Protein AF-A0A2K9PMD7-F1 (afdb_monomer)

Foldseek 3Di:
DDDDDDDDDDDDDPPPPPDPDDCPADADPLRVQLQVQCQVVQFNQRSQVVQVDHPPADPPPRHRWHGKDFPHWDDDPQKIKTWIWIDHPPDIDIWIWMDRPNHTDDIGD

Radius of gyration: 22.4 Å; Cα contacts (8 Å, |Δi|>4): 160; chains: 1; bounding box: 69×39×54 Å

Secondary structure (DSSP, 8-state):
----------------------------HHHHHHHHHHHHHSBHHHHHHTTT--TTSS-TT-BSEEEEEEEEEEEETTEEEEEEEEEETTEEEEEEEEEETTEEEEEE-

Structure (mmCIF, N/CA/C/O backbone):
data_AF-A0A2K9PMD7-F1
#
_entry.id   AF-A0A2K9PMD7-F1
#
loop_
_atom_site.group_PDB
_atom_site.id
_atom_site.type_symbol
_atom_site.label_atom_id
_atom_site.label_alt_id
_atom_site.label_comp_id
_atom_site.label_asym_id
_atom_site.label_entity_id
_atom_site.label_seq_id
_atom_site.pdbx_PDB_ins_code
_atom_site.Cartn_x
_atom_site.Cartn_y
_atom_site.Cartn_z
_atom_site.occupancy
_atom_site.B_iso_or_equiv
_atom_site.auth_seq_id
_atom_site.auth_comp_id
_atom_site.auth_asym_id
_atom_site.auth_atom_id
_atom_site.pdbx_PDB_model_num
ATOM 1 N N . MET A 1 1 ? -58.278 17.247 39.103 1.00 44.91 1 MET A N 1
ATOM 2 C CA . MET A 1 1 ? -57.446 17.357 37.883 1.00 44.91 1 MET A CA 1
ATOM 3 C C . MET A 1 1 ? -56.030 17.725 38.311 1.00 44.91 1 MET A C 1
ATOM 5 O O . MET A 1 1 ? -55.867 18.656 39.088 1.00 44.91 1 MET A O 1
ATOM 9 N N . LYS A 1 2 ? -55.043 16.886 37.970 1.00 39.88 2 LYS A N 1
ATOM 10 C CA . LYS A 1 2 ? -53.678 16.889 38.525 1.00 39.88 2 LYS A CA 1
ATOM 11 C C . LYS A 1 2 ? -52.723 17.703 37.636 1.00 39.88 2 LYS A C 1
ATOM 13 O O . LYS A 1 2 ? -52.548 17.360 36.480 1.00 39.88 2 LYS A O 1
ATOM 18 N N . LYS A 1 3 ? -52.103 18.705 38.271 1.00 42.53 3 LYS A N 1
ATOM 19 C CA . LYS A 1 3 ? -50.685 19.119 38.241 1.00 42.53 3 LYS A CA 1
ATOM 20 C C . LYS A 1 3 ? -50.001 19.376 36.887 1.00 42.53 3 LYS A C 1
ATOM 22 O O . LYS A 1 3 ? -49.661 18.457 36.153 1.00 42.53 3 LYS A O 1
ATOM 27 N N . SER A 1 4 ? -49.677 20.655 36.702 1.00 49.34 4 SER A N 1
ATOM 28 C CA . SER A 1 4 ? -48.630 21.213 35.847 1.00 49.34 4 SER A CA 1
ATOM 29 C C . SER A 1 4 ? -47.305 20.448 35.939 1.00 49.34 4 SER A C 1
ATOM 31 O O . SER A 1 4 ? -46.872 20.092 37.037 1.00 49.34 4 SER A O 1
ATOM 33 N N . SER A 1 5 ? -46.633 20.277 34.800 1.00 49.78 5 SER A N 1
ATOM 34 C CA . SER A 1 5 ? -45.238 19.842 34.723 1.00 49.78 5 SER A CA 1
ATOM 35 C C . SER A 1 5 ? -44.423 20.915 33.996 1.00 49.78 5 SER A C 1
ATOM 37 O O . SER A 1 5 ? -44.703 21.255 32.850 1.00 49.78 5 SER A O 1
ATOM 39 N N . LEU A 1 6 ? -43.490 21.503 34.745 1.00 51.69 6 LEU A N 1
ATOM 40 C CA . LEU A 1 6 ? -42.379 22.353 34.311 1.00 51.69 6 LEU A CA 1
ATOM 41 C C . LEU A 1 6 ? -41.212 21.476 33.811 1.00 51.69 6 LEU A C 1
ATOM 43 O O . LEU A 1 6 ? -41.236 20.271 34.048 1.00 51.69 6 LEU A O 1
ATOM 47 N N . LEU A 1 7 ? -40.177 22.141 33.266 1.00 50.84 7 LEU A N 1
ATOM 48 C CA . LEU A 1 7 ? -38.793 21.725 32.922 1.00 50.84 7 LEU A CA 1
ATOM 49 C C . LEU A 1 7 ? -38.568 21.792 31.397 1.00 50.84 7 LEU A C 1
ATOM 51 O O . LEU A 1 7 ? -39.108 20.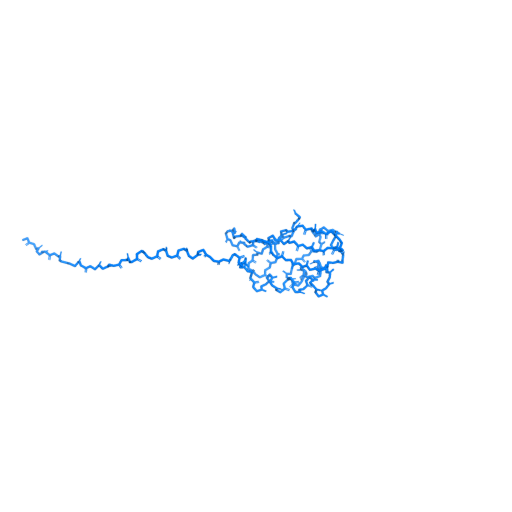981 30.660 1.00 50.84 7 LEU A O 1
ATOM 55 N N . LEU A 1 8 ? -37.920 22.805 30.806 1.00 50.50 8 LEU A N 1
ATOM 56 C CA . LEU A 1 8 ? -36.633 23.462 31.099 1.00 50.50 8 LEU A CA 1
ATOM 57 C C . LEU A 1 8 ? -35.440 22.489 31.028 1.00 50.50 8 LEU A C 1
ATOM 59 O O . LEU A 1 8 ? -35.109 21.867 32.029 1.00 50.50 8 LEU A O 1
ATOM 63 N N . SER A 1 9 ? -34.797 22.383 29.858 1.00 43.19 9 SER A N 1
ATOM 64 C CA . SER A 1 9 ? -33.365 22.058 29.685 1.00 43.19 9 SER A CA 1
ATOM 65 C C . SER A 1 9 ? -33.023 22.182 28.187 1.00 43.19 9 SER A C 1
ATOM 67 O O . SER A 1 9 ? -33.584 21.463 27.373 1.00 43.19 9 SER A O 1
ATOM 69 N N . SER A 1 10 ? -32.389 23.263 27.736 1.00 44.66 10 SER A N 1
ATOM 70 C CA . SER A 1 10 ? -30.934 23.483 27.692 1.00 44.66 10 SER A CA 1
ATOM 71 C C . SER A 1 10 ? -30.303 23.031 26.362 1.0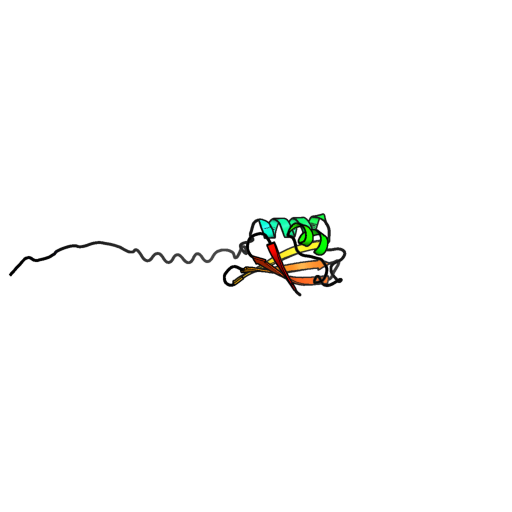0 44.66 10 SER A C 1
ATOM 73 O O . SER A 1 10 ? -30.181 21.847 26.080 1.00 44.66 10 SER A O 1
ATOM 75 N N . LEU A 1 11 ? -29.907 24.037 25.574 1.00 50.47 11 LEU A N 1
ATOM 76 C CA . LEU A 1 11 ? -28.598 24.152 24.927 1.00 50.47 11 LEU A CA 1
ATOM 77 C C . LEU A 1 11 ? -28.110 22.975 24.058 1.00 50.47 11 LEU A C 1
ATOM 79 O O . LEU A 1 11 ? -27.469 22.057 24.556 1.00 50.47 11 LEU A O 1
ATOM 83 N N . ILE A 1 12 ? -28.229 23.106 22.731 1.00 57.25 12 ILE A N 1
ATOM 84 C CA . ILE A 1 12 ? -27.203 22.569 21.825 1.00 57.25 12 ILE A CA 1
ATOM 85 C C . ILE A 1 12 ? -26.723 23.701 20.919 1.00 57.25 12 ILE A C 1
ATOM 87 O O . ILE A 1 12 ? -27.418 24.205 20.042 1.00 57.25 12 ILE A O 1
ATOM 91 N N . LEU A 1 13 ? -25.514 24.122 21.257 1.00 47.12 13 LEU A N 1
ATOM 92 C CA . LEU A 1 13 ? -24.657 25.104 20.631 1.00 47.12 13 LEU A CA 1
ATOM 93 C C . LEU A 1 13 ? -24.202 24.570 19.262 1.00 47.12 13 LEU A C 1
ATOM 95 O O . LEU A 1 13 ? -23.335 23.701 19.187 1.00 47.12 13 LEU A O 1
ATOM 99 N N . THR A 1 14 ? -24.792 25.074 18.179 1.00 53.84 14 THR A N 1
ATOM 100 C CA . THR A 1 14 ? -24.371 24.769 16.804 1.00 53.84 14 THR A CA 1
ATOM 101 C C . THR A 1 14 ? -23.058 25.489 16.495 1.00 53.84 14 THR A C 1
ATOM 103 O O . THR A 1 14 ? -23.049 26.583 15.936 1.00 53.84 14 THR A O 1
ATOM 106 N N . ILE A 1 15 ? -21.931 24.885 16.874 1.00 54.06 15 ILE A N 1
ATOM 107 C CA . ILE A 1 15 ? -20.603 25.256 16.372 1.00 54.06 15 ILE A CA 1
ATOM 108 C C . ILE A 1 15 ? -20.260 24.277 15.248 1.00 54.06 15 ILE A C 1
ATOM 110 O O . ILE A 1 15 ? -19.624 23.249 15.457 1.00 54.06 15 ILE A O 1
ATOM 114 N N . CYS A 1 16 ? -20.694 24.601 14.031 1.00 49.06 16 CYS A N 1
ATOM 115 C CA . CYS A 1 16 ? -20.117 24.032 12.816 1.00 49.06 16 CYS A CA 1
ATOM 116 C C . CYS A 1 16 ? -18.887 24.863 12.438 1.00 49.06 16 CYS A C 1
ATOM 118 O O . CYS A 1 16 ? -18.921 25.666 11.508 1.00 49.06 16 CYS A O 1
ATOM 120 N N . LEU A 1 17 ? -17.792 24.682 13.179 1.00 44.91 17 LEU A N 1
ATOM 121 C CA . LEU A 1 17 ? -16.463 25.044 12.692 1.00 44.91 17 LEU A CA 1
ATOM 122 C C . LEU A 1 17 ? -16.046 23.975 11.679 1.00 44.91 17 LEU A C 1
ATOM 124 O O . LEU A 1 17 ? -15.321 23.041 12.011 1.00 44.91 17 LEU A O 1
ATOM 128 N N . PHE A 1 18 ? -16.520 24.095 10.438 1.00 47.81 18 PHE A N 1
ATOM 129 C CA . PHE A 1 18 ? -15.868 23.418 9.321 1.00 47.81 18 PHE A CA 1
ATOM 130 C C . PHE A 1 18 ? -14.561 24.153 9.051 1.00 47.81 18 PHE A C 1
ATOM 132 O O . PHE A 1 18 ? -14.488 25.121 8.295 1.00 47.81 18 PHE A O 1
ATOM 139 N N . VAL A 1 19 ? -13.537 23.705 9.771 1.00 51.47 19 VAL A N 1
ATOM 140 C CA . VAL A 1 19 ? -12.135 24.002 9.528 1.00 51.47 19 VAL A CA 1
ATOM 141 C C . VAL A 1 19 ? -11.823 23.574 8.095 1.00 51.47 19 VAL A C 1
ATOM 143 O O . VAL A 1 19 ? -11.634 22.398 7.804 1.00 51.47 19 VAL A O 1
ATOM 146 N N . SER A 1 20 ? -11.791 24.543 7.186 1.00 57.62 20 SER A N 1
ATOM 147 C CA . SER A 1 20 ? -11.024 24.428 5.952 1.00 57.62 20 SER A CA 1
ATOM 148 C C . SER A 1 20 ? -9.559 24.628 6.328 1.00 57.62 20 SER A C 1
ATOM 150 O O . SER A 1 20 ? -9.164 25.750 6.644 1.00 57.62 20 SER A O 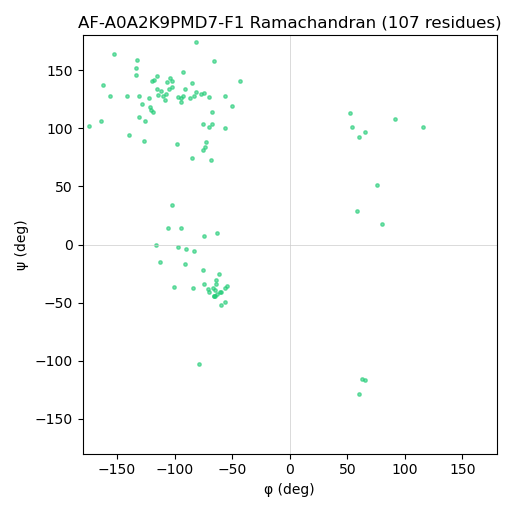1
ATOM 152 N N . CYS A 1 21 ? -8.769 23.551 6.382 1.00 42.25 21 CYS A N 1
ATOM 153 C CA . CYS A 1 21 ? -7.310 23.649 6.443 1.00 42.25 21 CYS A CA 1
ATOM 154 C C . CYS A 1 21 ? -6.649 22.303 6.092 1.00 42.25 21 CYS A C 1
ATOM 156 O O . CYS A 1 21 ? -6.678 21.381 6.897 1.00 42.25 21 CYS A O 1
ATOM 158 N N . GLY A 1 22 ? -6.058 22.216 4.892 1.00 39.03 22 GLY A N 1
ATOM 159 C CA . GLY A 1 22 ? -5.058 21.213 4.499 1.00 39.03 22 GLY A CA 1
ATOM 160 C C . GLY A 1 22 ? -5.540 19.762 4.442 1.00 39.03 22 GLY A C 1
ATOM 161 O O . GLY A 1 22 ? -5.501 19.054 5.439 1.00 39.03 22 GLY A O 1
ATOM 162 N N . SER A 1 23 ? -5.911 19.281 3.255 1.00 43.06 23 SER A N 1
ATOM 163 C CA . SER A 1 23 ? -6.208 17.867 2.999 1.00 43.06 23 SER A CA 1
ATOM 164 C C . SER A 1 23 ? -4.939 17.006 3.092 1.00 43.06 23 SER A C 1
ATOM 166 O O . SER A 1 23 ? -4.390 16.561 2.085 1.00 43.06 23 SER A O 1
ATOM 168 N N . SER A 1 24 ? -4.428 16.784 4.298 1.00 54.59 24 SER A N 1
ATOM 169 C CA . SER A 1 24 ? -3.594 15.622 4.575 1.00 54.59 24 SER A CA 1
ATOM 170 C C . SER A 1 24 ? -4.526 14.422 4.530 1.00 54.59 24 SER A C 1
ATOM 172 O O . SER A 1 24 ? -5.309 14.225 5.458 1.00 54.59 24 SER A O 1
ATOM 174 N N . THR A 1 25 ? -4.514 13.686 3.416 1.00 71.56 25 THR A N 1
ATOM 175 C CA . THR A 1 25 ? -5.287 12.451 3.277 1.00 71.56 25 THR A CA 1
ATOM 176 C C . THR A 1 25 ? -4.991 11.574 4.483 1.00 71.56 25 THR A C 1
ATOM 178 O O . THR A 1 25 ? -3.834 11.251 4.739 1.00 71.56 25 THR A O 1
ATOM 181 N N . GLU A 1 26 ? -6.015 11.252 5.268 1.00 79.88 26 GLU A N 1
ATOM 182 C CA . GLU A 1 26 ? -5.848 10.431 6.459 1.00 79.88 26 GLU A CA 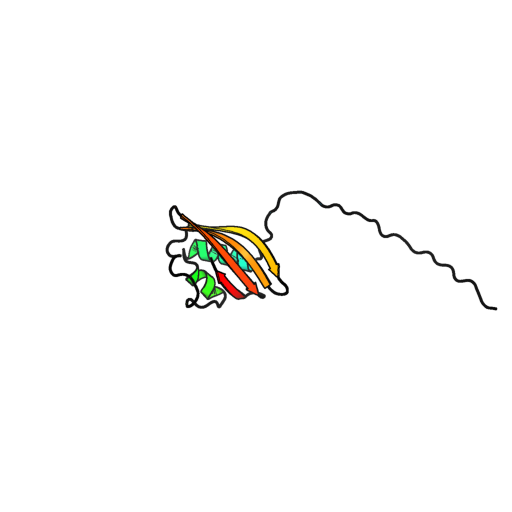1
ATOM 183 C C . GLU A 1 26 ? -5.464 9.012 6.020 1.00 79.88 26 GLU A C 1
ATOM 185 O O . GLU A 1 26 ? -6.231 8.328 5.336 1.00 79.88 26 GLU A O 1
ATOM 190 N N . VAL A 1 27 ? -4.238 8.600 6.350 1.00 88.12 27 VAL A N 1
ATOM 191 C CA . VAL A 1 27 ? -3.669 7.298 5.979 1.00 88.12 27 VAL A CA 1
ATOM 192 C C . VAL A 1 27 ? -3.593 6.426 7.224 1.00 88.12 27 VAL A C 1
ATOM 194 O O . VAL A 1 27 ? -2.961 6.827 8.205 1.00 88.12 27 VAL A O 1
ATOM 197 N N . SER A 1 28 ? -4.196 5.234 7.182 1.00 90.31 28 SER A N 1
ATOM 198 C CA . SER A 1 28 ? -4.161 4.309 8.318 1.00 90.31 28 SER A CA 1
ATOM 199 C C . SER A 1 28 ? -2.736 3.804 8.602 1.00 90.31 28 SER A C 1
ATOM 201 O O . SER A 1 28 ? -1.884 3.815 7.704 1.00 90.31 28 SER A O 1
ATOM 203 N N . PRO A 1 29 ? -2.448 3.327 9.827 1.00 92.31 29 PRO A N 1
ATOM 204 C CA . PRO A 1 29 ? -1.146 2.751 10.161 1.00 92.31 29 PRO A CA 1
ATOM 205 C C . PRO A 1 29 ? -0.744 1.579 9.254 1.00 92.31 29 PRO A C 1
ATOM 207 O O . PRO A 1 29 ? 0.419 1.458 8.873 1.00 92.31 29 PRO A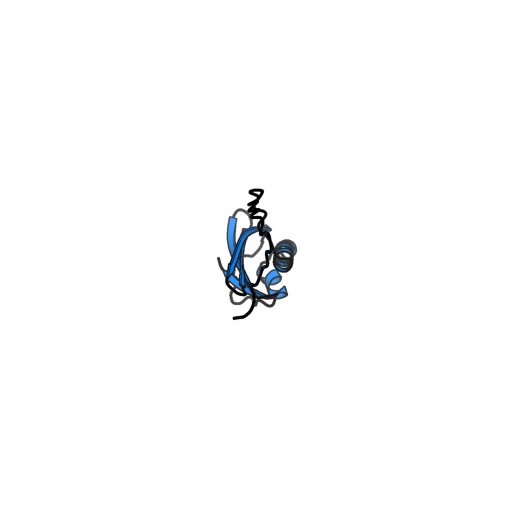 O 1
ATOM 210 N N . GLU A 1 30 ? -1.699 0.733 8.866 1.00 92.44 30 GLU A N 1
ATOM 211 C CA . GLU A 1 30 ? -1.466 -0.403 7.970 1.00 92.44 30 GLU A CA 1
ATOM 212 C C . GLU A 1 30 ? -1.046 0.079 6.583 1.00 92.44 30 GLU A C 1
ATOM 214 O O . GLU A 1 30 ? -0.061 -0.408 6.029 1.00 92.44 30 GLU A O 1
ATOM 219 N N . MET A 1 31 ? -1.731 1.101 6.067 1.00 93.62 31 MET A 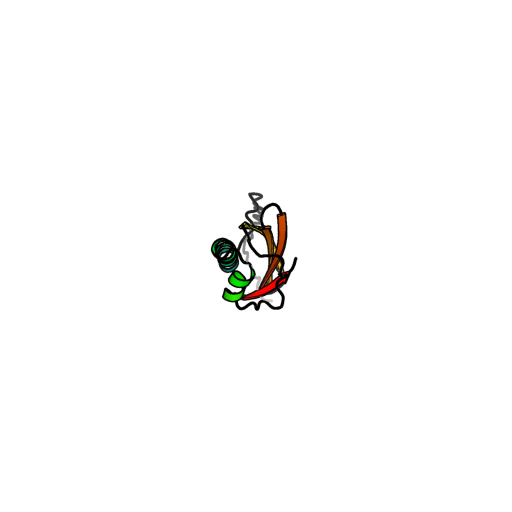N 1
ATOM 220 C CA . MET A 1 31 ? -1.431 1.704 4.775 1.00 93.62 31 MET A CA 1
ATOM 221 C C . MET A 1 31 ? -0.068 2.423 4.779 1.00 93.62 31 MET A C 1
ATOM 223 O O . MET A 1 31 ? 0.696 2.312 3.818 1.00 93.62 31 MET A O 1
ATOM 227 N N . GLN A 1 32 ? 0.301 3.091 5.878 1.00 92.88 32 GLN A N 1
ATOM 228 C CA . GLN A 1 32 ? 1.650 3.653 6.061 1.00 92.88 32 GLN A CA 1
ATOM 229 C C . GLN A 1 32 ? 2.726 2.557 6.085 1.00 92.88 32 GLN A C 1
ATOM 231 O O . GLN A 1 32 ? 3.784 2.694 5.457 1.00 92.88 32 GLN A O 1
ATOM 236 N N . GLY A 1 33 ? 2.450 1.446 6.774 1.00 92.62 33 GLY A N 1
ATOM 237 C CA . GLY A 1 33 ? 3.315 0.270 6.785 1.00 92.62 33 GLY A CA 1
ATOM 238 C C . GLY A 1 33 ? 3.488 -0.328 5.388 1.00 92.62 33 GLY A C 1
ATOM 239 O O . GLY A 1 33 ? 4.608 -0.654 4.995 1.00 92.62 33 GLY A O 1
ATOM 240 N N . PHE A 1 34 ? 2.413 -0.382 4.603 1.00 92.00 34 PHE A N 1
ATOM 241 C CA . PHE A 1 34 ? 2.441 -0.879 3.233 1.00 92.00 34 PHE A CA 1
ATOM 242 C C . PHE A 1 34 ? 3.269 0.018 2.301 1.00 92.00 34 PHE A C 1
ATOM 244 O O . PHE A 1 34 ? 4.131 -0.490 1.589 1.00 92.00 34 PHE A O 1
ATOM 251 N N . ILE A 1 35 ? 3.128 1.347 2.370 1.00 91.00 35 ILE A N 1
ATOM 252 C CA . ILE A 1 35 ? 3.969 2.300 1.608 1.00 91.00 35 ILE A CA 1
ATOM 253 C C . ILE A 1 35 ? 5.451 2.143 1.964 1.00 91.00 35 ILE A C 1
ATOM 255 O O . ILE A 1 35 ? 6.327 2.149 1.093 1.00 91.00 35 ILE A O 1
ATOM 259 N N . THR A 1 36 ? 5.740 1.957 3.251 1.00 90.56 36 THR A N 1
ATOM 260 C CA . THR A 1 36 ? 7.101 1.697 3.735 1.00 90.56 36 THR A CA 1
ATOM 261 C C . THR A 1 36 ? 7.623 0.353 3.214 1.00 90.56 36 THR A C 1
ATOM 263 O O . THR A 1 36 ? 8.787 0.228 2.823 1.00 90.56 36 THR A O 1
ATOM 266 N N . ALA A 1 37 ? 6.763 -0.666 3.158 1.00 89.50 37 ALA A N 1
ATOM 267 C CA . ALA A 1 37 ? 7.095 -1.972 2.609 1.00 89.50 37 ALA A CA 1
ATOM 268 C C . ALA A 1 37 ? 7.374 -1.903 1.099 1.00 89.50 37 ALA A C 1
ATOM 270 O O . ALA A 1 37 ? 8.394 -2.441 0.675 1.00 89.50 37 ALA A O 1
ATOM 271 N N . ILE A 1 38 ? 6.567 -1.184 0.312 1.00 87.88 38 ILE A N 1
ATOM 272 C CA . ILE A 1 38 ? 6.843 -0.917 -1.111 1.00 87.88 38 ILE A CA 1
ATOM 273 C C . ILE A 1 38 ? 8.207 -0.242 -1.256 1.00 87.88 38 ILE A C 1
ATOM 275 O O . ILE A 1 38 ? 9.056 -0.703 -2.012 1.00 87.88 38 ILE A O 1
ATOM 279 N N . SER A 1 39 ? 8.456 0.808 -0.474 1.00 84.81 39 SER A N 1
ATOM 280 C CA . SER A 1 39 ? 9.693 1.589 -0.575 1.00 84.81 39 SER A CA 1
ATOM 281 C C . SER A 1 39 ? 10.943 0.774 -0.222 1.00 84.81 39 SER A C 1
ATOM 283 O O . SER A 1 39 ? 12.000 0.999 -0.811 1.00 84.81 39 SER A O 1
ATOM 285 N N . SER A 1 40 ? 10.830 -0.170 0.719 1.00 86.81 40 SER A N 1
ATOM 286 C CA . SER A 1 40 ? 11.939 -1.024 1.173 1.00 86.81 40 SER A CA 1
ATOM 287 C C . SER A 1 40 ? 12.166 -2.255 0.298 1.00 86.81 40 SER A C 1
ATOM 289 O O . SER A 1 40 ? 13.309 -2.646 0.084 1.00 86.81 40 SER A O 1
ATOM 291 N N . THR A 1 41 ? 11.098 -2.868 -0.210 1.00 85.50 41 THR A N 1
ATOM 292 C CA . THR A 1 41 ? 11.178 -4.083 -1.038 1.00 85.50 41 THR A CA 1
ATOM 293 C C . THR A 1 41 ? 11.270 -3.785 -2.530 1.00 85.50 41 THR A C 1
ATOM 295 O O . THR A 1 41 ? 11.667 -4.666 -3.291 1.00 85.50 41 THR A O 1
ATOM 298 N N . LYS A 1 42 ? 10.926 -2.553 -2.936 1.00 83.62 42 LYS A N 1
ATOM 299 C CA . LYS A 1 42 ? 10.829 -2.099 -4.330 1.00 83.62 42 LYS A CA 1
ATOM 300 C C . LYS A 1 42 ? 9.829 -2.917 -5.155 1.00 83.62 42 LYS A C 1
ATOM 302 O O . LYS A 1 42 ? 9.998 -3.067 -6.363 1.00 83.62 42 LYS A O 1
ATOM 307 N N . SER A 1 43 ? 8.809 -3.466 -4.490 1.00 82.25 43 SER A N 1
ATOM 308 C CA . SER A 1 43 ? 7.871 -4.431 -5.066 1.00 82.25 43 SER A CA 1
ATOM 309 C C . SER A 1 43 ? 6.534 -4.411 -4.302 1.00 82.25 43 SER A C 1
ATOM 311 O O . SER A 1 43 ? 6.501 -4.477 -3.071 1.00 82.25 43 SER A O 1
ATOM 313 N N . ILE A 1 44 ? 5.421 -4.254 -5.029 1.00 85.75 44 ILE A N 1
ATOM 314 C CA . ILE A 1 44 ? 4.066 -4.238 -4.445 1.00 85.75 44 ILE A CA 1
ATOM 315 C C . ILE A 1 44 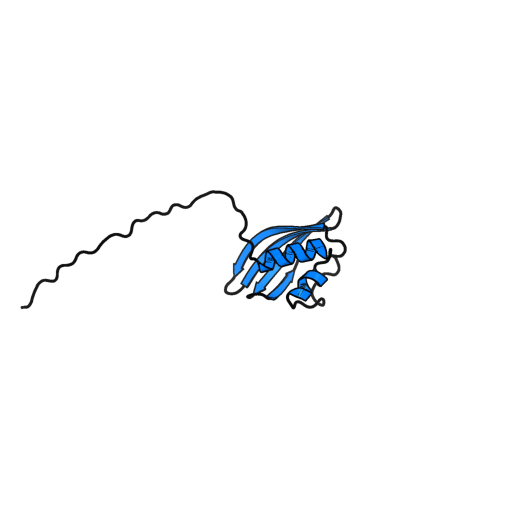? 3.679 -5.633 -3.973 1.00 85.75 44 ILE A C 1
ATOM 317 O O . ILE A 1 44 ? 3.104 -5.763 -2.899 1.00 85.75 44 ILE A O 1
ATOM 321 N N . ASP A 1 45 ? 4.051 -6.669 -4.717 1.00 85.12 45 ASP A N 1
ATOM 322 C CA . ASP A 1 45 ? 3.777 -8.064 -4.386 1.00 85.12 45 ASP A CA 1
ATOM 323 C C . ASP A 1 45 ? 4.390 -8.477 -3.048 1.00 85.12 45 ASP A C 1
ATOM 325 O O . ASP A 1 45 ? 3.664 -8.871 -2.136 1.00 85.12 45 ASP A O 1
ATOM 329 N N . LYS A 1 46 ? 5.691 -8.247 -2.842 1.00 85.50 46 LYS A N 1
ATOM 330 C CA . LYS A 1 46 ? 6.348 -8.548 -1.558 1.00 85.50 46 LYS A CA 1
ATOM 331 C C . LYS A 1 46 ? 5.812 -7.703 -0.408 1.00 85.50 46 LYS A C 1
ATOM 333 O O . LYS A 1 46 ? 5.850 -8.124 0.750 1.00 85.50 46 LYS A O 1
ATOM 338 N N . ALA A 1 47 ? 5.363 -6.481 -0.692 1.00 88.81 47 ALA A N 1
ATOM 339 C CA . ALA A 1 47 ? 4.711 -5.647 0.306 1.00 88.81 47 ALA A CA 1
ATOM 340 C C . ALA A 1 47 ? 3.324 -6.198 0.671 1.00 88.81 47 ALA A C 1
ATOM 342 O O . ALA A 1 47 ? 2.985 -6.225 1.852 1.00 88.81 47 ALA A O 1
ATOM 343 N N . ALA A 1 48 ? 2.554 -6.664 -0.314 1.00 88.75 48 ALA A N 1
ATOM 344 C CA . ALA A 1 48 ? 1.181 -7.134 -0.162 1.00 88.75 48 ALA A CA 1
ATOM 345 C C . ALA A 1 48 ? 1.104 -8.517 0.505 1.00 88.75 48 ALA A C 1
ATOM 347 O O . ALA A 1 48 ? 0.225 -8.745 1.339 1.00 88.75 48 ALA A O 1
ATOM 348 N N . GLU A 1 49 ? 2.086 -9.390 0.252 1.00 87.56 49 GLU A N 1
ATOM 349 C CA . GLU A 1 49 ? 2.236 -10.688 0.925 1.00 87.56 49 GLU A CA 1
ATOM 350 C C . GLU A 1 49 ? 2.267 -10.549 2.458 1.00 87.56 49 GLU A C 1
ATOM 352 O O . GLU A 1 49 ? 1.677 -11.362 3.173 1.00 87.56 49 GLU A O 1
ATOM 357 N N . LYS A 1 50 ? 2.869 -9.472 2.992 1.00 88.38 50 LYS A N 1
ATOM 358 C CA . LYS A 1 50 ? 2.894 -9.192 4.445 1.00 88.38 50 LYS A CA 1
ATOM 359 C C . LYS A 1 50 ? 1.504 -8.989 5.046 1.00 88.38 50 LYS A C 1
ATOM 361 O O . LYS A 1 50 ? 1.323 -9.196 6.243 1.00 88.38 50 LYS A O 1
ATOM 366 N N . TYR A 1 51 ? 0.546 -8.575 4.224 1.00 90.38 51 TYR A N 1
ATOM 367 C CA . TYR A 1 51 ? -0.837 -8.310 4.613 1.00 90.38 51 TYR A CA 1
ATOM 368 C C . TYR A 1 51 ? -1.799 -9.405 4.133 1.00 90.38 51 TYR A C 1
ATOM 370 O O . TYR A 1 51 ? -3.016 -9.227 4.192 1.00 90.38 51 TYR A O 1
ATOM 378 N N . GLY A 1 52 ? -1.260 -10.554 3.706 1.00 84.56 52 GLY A N 1
ATOM 379 C CA . GLY A 1 52 ? -2.028 -11.745 3.351 1.00 84.56 52 GLY A CA 1
ATOM 380 C C . GLY A 1 52 ? -2.659 -11.717 1.959 1.00 84.56 52 GLY A C 1
ATOM 381 O O . GLY A 1 52 ? -3.577 -12.498 1.719 1.00 84.56 52 GLY A O 1
ATOM 382 N N . TYR A 1 53 ? -2.194 -10.841 1.064 1.00 84.75 53 TYR A N 1
ATOM 383 C CA . TYR A 1 53 ? -2.626 -10.806 -0.334 1.00 84.75 53 TYR A CA 1
ATOM 384 C C . TYR A 1 53 ? -1.679 -11.650 -1.199 1.00 84.75 53 TYR A C 1
ATOM 386 O O . TYR A 1 53 ? -0.463 -11.473 -1.116 1.00 84.75 53 TYR A O 1
ATOM 394 N N . SER A 1 54 ? -2.225 -12.579 -1.992 1.00 73.44 54 SER A N 1
ATOM 395 C CA . SER A 1 54 ? -1.446 -13.474 -2.866 1.00 73.44 54 SER A CA 1
ATOM 396 C C . SER A 1 54 ? -1.299 -12.902 -4.277 1.00 73.44 54 SER A C 1
ATOM 398 O O . SER A 1 54 ? -2.175 -12.207 -4.783 1.00 73.44 54 SER A O 1
ATOM 400 N N . ASN A 1 55 ? -0.164 -13.221 -4.894 1.00 65.94 55 ASN A N 1
ATOM 401 C CA . ASN A 1 55 ? 0.431 -12.607 -6.085 1.00 65.94 55 ASN A CA 1
ATOM 402 C C . ASN A 1 55 ? -0.258 -12.963 -7.425 1.00 65.94 55 ASN A C 1
ATOM 404 O O . ASN A 1 55 ? 0.229 -12.629 -8.498 1.00 65.94 55 ASN A O 1
ATOM 408 N N . ASP A 1 56 ? -1.390 -13.655 -7.381 1.00 63.25 56 ASP A N 1
ATOM 409 C CA . ASP A 1 56 ? -2.123 -14.142 -8.551 1.00 63.25 56 ASP A CA 1
ATOM 410 C C . ASP A 1 56 ? -2.883 -13.002 -9.262 1.00 63.25 56 ASP A C 1
ATOM 412 O O . ASP A 1 56 ? -3.216 -13.100 -10.442 1.00 63.25 56 ASP A O 1
ATOM 416 N N . GLU A 1 57 ? -3.154 -11.916 -8.533 1.00 61.84 57 GLU A N 1
ATOM 417 C CA . GLU A 1 57 ? -4.016 -10.807 -8.958 1.00 61.84 57 GLU A CA 1
ATOM 418 C C . GLU A 1 57 ? -3.266 -9.471 -9.096 1.00 61.84 57 GLU A C 1
ATOM 420 O O . GLU A 1 57 ? -3.874 -8.460 -9.440 1.00 61.84 57 GLU A O 1
ATOM 425 N N . ILE A 1 58 ? -1.956 -9.433 -8.821 1.00 67.31 58 ILE A N 1
ATOM 426 C CA . ILE A 1 58 ? -1.160 -8.204 -8.944 1.00 67.31 58 ILE A CA 1
ATOM 427 C C . ILE A 1 58 ? -0.664 -8.089 -10.388 1.00 67.31 58 ILE A C 1
ATOM 429 O O . ILE A 1 58 ? -0.011 -9.013 -10.879 1.00 67.31 58 ILE A O 1
ATOM 433 N N . PRO A 1 59 ? -0.918 -6.966 -11.083 1.00 61.59 59 PRO A N 1
ATOM 434 C CA . PRO A 1 59 ? -0.387 -6.760 -12.422 1.00 61.59 59 PRO A CA 1
ATOM 435 C C . PRO A 1 59 ? 1.141 -6.894 -12.409 1.00 61.59 59 PRO A C 1
ATOM 437 O O . PRO A 1 59 ? 1.831 -6.228 -11.636 1.00 61.59 59 PRO A O 1
ATOM 440 N N . LEU A 1 60 ? 1.688 -7.736 -13.292 1.00 55.66 60 LEU A N 1
ATOM 441 C CA . LEU A 1 60 ? 3.125 -8.047 -13.418 1.00 55.66 60 LEU A CA 1
ATOM 442 C C . LEU A 1 60 ? 4.005 -6.831 -13.816 1.00 55.66 60 LEU A C 1
ATOM 444 O O . LEU A 1 60 ? 5.170 -6.997 -14.171 1.00 55.66 60 LEU A O 1
ATOM 448 N N . GLY A 1 61 ? 3.459 -5.611 -13.804 1.00 59.31 61 GLY A N 1
ATOM 449 C CA . GLY A 1 61 ? 4.104 -4.372 -14.245 1.00 59.31 61 GLY A CA 1
ATOM 450 C C . GLY A 1 61 ? 4.878 -3.608 -13.166 1.00 59.31 61 GLY A C 1
ATOM 451 O O . GLY A 1 61 ? 5.529 -2.617 -13.487 1.00 59.31 61 GLY A O 1
ATOM 452 N N . TYR A 1 62 ? 4.849 -4.053 -11.907 1.00 62.72 62 TYR A N 1
ATOM 453 C CA . TYR A 1 62 ? 5.362 -3.282 -10.764 1.00 62.72 62 TYR A CA 1
ATOM 454 C C . TYR A 1 62 ? 6.737 -3.719 -10.242 1.00 62.72 62 TYR A C 1
ATOM 456 O O . TYR A 1 62 ? 7.009 -3.655 -9.041 1.00 62.72 62 TYR A O 1
ATOM 464 N N . TYR A 1 63 ? 7.624 -4.168 -11.127 1.00 55.38 63 TYR A N 1
ATOM 465 C CA . TYR A 1 63 ? 9.019 -4.421 -10.770 1.00 55.38 63 TYR A CA 1
ATOM 466 C C . TYR A 1 63 ? 9.799 -3.091 -10.786 1.00 55.38 63 TYR A C 1
ATOM 468 O O . TYR A 1 63 ? 9.697 -2.334 -11.743 1.00 55.38 63 TYR A O 1
ATOM 476 N N . GLU A 1 64 ? 10.566 -2.809 -9.724 1.00 63.34 64 GLU A N 1
ATOM 477 C CA . GLU A 1 64 ? 11.365 -1.576 -9.528 1.00 63.34 64 GLU A CA 1
ATOM 478 C C . GLU A 1 64 ? 10.577 -0.314 -9.136 1.00 63.34 64 GLU A C 1
ATOM 480 O O . GLU A 1 64 ? 10.745 0.777 -9.688 1.00 63.34 64 GLU A O 1
ATOM 485 N N . LEU A 1 65 ? 9.744 -0.439 -8.104 1.00 71.94 65 LEU A N 1
ATOM 486 C CA . LEU A 1 65 ? 8.981 0.694 -7.585 1.00 71.94 65 LEU A CA 1
ATOM 487 C C . LEU A 1 65 ? 9.861 1.657 -6.790 1.00 71.94 65 LEU A C 1
ATOM 489 O O . LEU A 1 65 ? 10.585 1.264 -5.880 1.00 71.94 65 LEU A O 1
ATOM 493 N N . GLY A 1 66 ? 9.764 2.942 -7.097 1.00 70.81 66 GLY A N 1
ATOM 494 C CA . GLY A 1 66 ? 10.400 4.028 -6.370 1.00 70.81 66 GLY A CA 1
ATOM 495 C C . GLY A 1 66 ? 9.635 4.382 -5.098 1.00 70.81 66 GLY A C 1
ATOM 496 O O . GLY A 1 66 ? 9.772 3.716 -4.068 1.00 70.81 66 GLY A O 1
ATOM 497 N N . GLU A 1 67 ? 8.893 5.484 -5.177 1.00 78.75 67 GLU A N 1
ATOM 498 C CA . GLU A 1 67 ? 8.095 6.059 -4.095 1.00 78.75 67 GLU A CA 1
ATOM 499 C C . GLU A 1 67 ? 6.609 5.801 -4.354 1.00 78.75 67 GLU A C 1
ATOM 501 O O . GLU A 1 67 ? 6.144 5.917 -5.489 1.00 78.75 67 GLU A O 1
ATOM 506 N N . ALA A 1 68 ? 5.868 5.478 -3.294 1.00 85.38 68 ALA A N 1
ATOM 507 C CA . ALA A 1 68 ? 4.415 5.379 -3.319 1.00 85.38 68 ALA A CA 1
ATOM 508 C C . ALA A 1 68 ? 3.817 6.514 -2.484 1.00 85.38 68 ALA A C 1
ATOM 510 O O . ALA A 1 68 ? 4.237 6.750 -1.349 1.00 85.38 68 ALA A O 1
ATOM 511 N N . LYS A 1 69 ? 2.823 7.209 -3.033 1.00 88.38 69 LYS A N 1
ATOM 512 C CA . LYS A 1 69 ? 2.152 8.330 -2.375 1.00 88.38 69 LYS A CA 1
ATOM 513 C C . LYS A 1 69 ? 0.645 8.155 -2.447 1.00 88.38 69 LYS A C 1
ATOM 515 O O . LYS A 1 69 ? 0.092 8.013 -3.528 1.00 88.38 69 LYS A O 1
ATOM 520 N N . VAL A 1 70 ? -0.028 8.245 -1.303 1.00 91.38 70 VAL A N 1
ATOM 521 C CA . VAL A 1 70 ? -1.496 8.273 -1.261 1.00 91.38 70 VAL A CA 1
ATOM 522 C C . VAL A 1 70 ? -1.990 9.602 -1.821 1.00 91.38 70 VAL A C 1
ATOM 524 O O . VAL A 1 70 ? -1.574 10.670 -1.366 1.00 91.38 70 VAL A O 1
ATOM 527 N N . THR A 1 71 ? -2.885 9.534 -2.799 1.00 91.44 71 THR A N 1
ATOM 528 C CA . THR A 1 71 ? -3.524 10.695 -3.425 1.00 91.44 71 THR A CA 1
ATOM 529 C C . THR A 1 71 ? -4.923 10.922 -2.867 1.00 91.44 71 THR A C 1
ATOM 531 O O . THR A 1 71 ? -5.305 12.067 -2.638 1.00 91.44 71 THR A O 1
ATOM 534 N N . SER A 1 72 ? -5.668 9.856 -2.562 1.00 91.56 72 SER A N 1
ATOM 535 C CA . SER A 1 72 ? -6.983 9.950 -1.922 1.00 91.56 72 SER A CA 1
ATOM 536 C C . SER A 1 72 ? -7.320 8.709 -1.094 1.00 91.56 72 SER A C 1
ATOM 538 O O . SER A 1 72 ? -6.676 7.667 -1.218 1.00 91.56 72 SER A O 1
ATOM 540 N N . SER A 1 73 ? -8.323 8.833 -0.227 1.00 93.19 73 SER A N 1
ATOM 541 C CA . SER A 1 73 ? -8.905 7.722 0.522 1.00 93.19 73 SER A CA 1
ATOM 542 C C . SER A 1 73 ? -10.430 7.788 0.457 1.00 93.19 73 SER A C 1
ATOM 544 O O . SER A 1 73 ? -11.024 8.862 0.374 1.00 93.19 73 SER A O 1
ATOM 546 N N . THR A 1 74 ? -11.084 6.631 0.438 1.00 92.00 74 THR A N 1
ATOM 547 C CA . THR A 1 74 ? -12.545 6.508 0.424 1.00 92.00 74 THR A CA 1
ATOM 548 C C . THR A 1 74 ? -12.961 5.338 1.303 1.00 92.00 74 THR A C 1
ATOM 550 O O . THR A 1 74 ? -12.481 4.219 1.130 1.00 92.00 74 THR A O 1
ATOM 553 N N . VAL A 1 75 ? -13.881 5.590 2.233 1.00 91.69 75 VAL A N 1
ATOM 554 C CA . VAL A 1 75 ? -14.468 4.557 3.093 1.00 91.69 75 VAL A CA 1
ATOM 555 C C . VAL A 1 75 ? -15.769 4.061 2.460 1.00 91.69 75 VAL A C 1
ATOM 557 O O . VAL A 1 75 ? -16.659 4.852 2.155 1.00 91.69 75 VAL A O 1
ATOM 560 N N . GLN A 1 76 ? -15.882 2.749 2.264 1.00 88.38 76 GLN A N 1
ATOM 561 C CA . GLN A 1 76 ? -17.042 2.066 1.694 1.00 88.38 76 GLN A CA 1
ATOM 562 C C . GLN A 1 76 ? -17.498 0.951 2.644 1.00 88.38 76 GLN A C 1
ATOM 564 O O . GLN A 1 76 ? -17.055 -0.195 2.560 1.00 88.38 76 GLN A O 1
ATOM 569 N N . GLY A 1 77 ? -18.385 1.288 3.583 1.00 91.25 77 GLY A N 1
ATOM 570 C CA . GLY A 1 77 ? -18.833 0.348 4.613 1.00 91.25 77 GLY A CA 1
ATOM 571 C C . GLY A 1 77 ? -17.689 -0.045 5.551 1.00 91.25 77 GLY A C 1
ATOM 572 O O . GLY A 1 77 ? -17.151 0.807 6.250 1.00 91.25 77 GLY A O 1
ATOM 573 N N . THR A 1 78 ? -17.325 -1.329 5.566 1.00 92.19 78 THR A N 1
ATOM 574 C CA . THR A 1 78 ? -16.198 -1.884 6.345 1.00 92.19 78 THR A CA 1
ATOM 575 C C . THR A 1 78 ? -14.844 -1.739 5.655 1.00 92.19 78 THR A C 1
ATOM 577 O O . THR A 1 78 ? -13.820 -2.097 6.238 1.00 92.19 78 THR A O 1
ATOM 580 N N . LYS A 1 79 ? -14.836 -1.241 4.414 1.00 94.00 79 LYS A N 1
ATOM 581 C CA . LYS A 1 79 ? -13.652 -1.182 3.562 1.00 94.00 79 LYS A CA 1
ATOM 582 C C . LYS A 1 79 ? -13.101 0.231 3.486 1.00 94.00 79 LYS A C 1
ATOM 584 O O . LYS A 1 79 ? -13.868 1.185 3.374 1.00 94.00 79 LYS A O 1
ATOM 589 N N . THR A 1 80 ? -11.782 0.352 3.437 1.00 94.56 80 THR A N 1
ATOM 590 C CA . THR A 1 80 ? -11.102 1.617 3.141 1.00 94.56 80 THR A CA 1
ATOM 591 C C . THR A 1 80 ? -10.227 1.432 1.916 1.00 94.56 80 THR A C 1
ATOM 593 O O . THR A 1 80 ? -9.312 0.615 1.928 1.00 94.56 80 THR A O 1
ATOM 596 N N . CYS A 1 81 ? -10.510 2.180 0.856 1.00 94.00 81 CYS A N 1
ATOM 597 C CA . CYS A 1 81 ? -9.735 2.166 -0.376 1.00 94.00 81 CYS A CA 1
ATOM 598 C C . CYS A 1 81 ? -8.873 3.418 -0.464 1.00 94.00 81 CYS A C 1
ATOM 600 O O . CYS A 1 81 ? -9.349 4.526 -0.219 1.00 94.00 81 CYS A O 1
ATOM 602 N N . TYR A 1 82 ? -7.612 3.232 -0.825 1.00 94.06 82 TYR A N 1
ATOM 603 C CA . TYR A 1 82 ? -6.650 4.297 -1.040 1.00 94.06 82 TYR A CA 1
ATOM 604 C C . TYR A 1 82 ? -6.264 4.321 -2.507 1.00 94.06 82 TYR A C 1
ATOM 606 O O . TYR A 1 82 ? -5.857 3.291 -3.038 1.00 94.06 82 TYR A O 1
ATOM 614 N N . ALA A 1 83 ? -6.341 5.492 -3.130 1.00 92.94 83 ALA A N 1
ATOM 615 C CA . ALA A 1 83 ? -5.680 5.724 -4.402 1.00 92.94 83 ALA A CA 1
ATOM 616 C C . ALA A 1 83 ? -4.223 6.090 -4.113 1.00 92.94 83 ALA A C 1
ATOM 618 O O . ALA A 1 83 ? -3.940 6.970 -3.290 1.00 92.94 83 ALA A O 1
ATOM 619 N N . LEU A 1 84 ? -3.300 5.396 -4.758 1.00 90.31 84 LEU A N 1
ATOM 620 C CA . LEU A 1 84 ? -1.873 5.621 -4.668 1.00 90.31 84 LEU A CA 1
ATOM 621 C C . LEU A 1 84 ? -1.343 5.961 -6.046 1.00 90.31 84 LEU A C 1
ATOM 623 O O . LEU A 1 84 ? -1.686 5.310 -7.019 1.00 90.31 84 LEU A O 1
ATOM 627 N N . ASN A 1 85 ? -0.417 6.902 -6.082 1.00 89.19 85 ASN A N 1
ATOM 628 C CA . ASN A 1 85 ? 0.490 7.060 -7.196 1.00 89.19 85 ASN A CA 1
ATOM 629 C C . ASN A 1 85 ? 1.809 6.363 -6.845 1.00 89.19 85 ASN A C 1
ATOM 631 O O . ASN A 1 85 ? 2.377 6.613 -5.774 1.00 89.19 85 ASN A O 1
ATOM 635 N N . VAL A 1 86 ? 2.274 5.471 -7.710 1.00 86.62 86 VAL A N 1
ATOM 636 C CA . VAL A 1 86 ? 3.501 4.697 -7.530 1.00 86.62 86 VAL A CA 1
ATOM 637 C C . VAL A 1 86 ? 4.434 4.960 -8.696 1.00 86.62 86 VAL A C 1
ATOM 639 O O . VAL A 1 86 ? 4.075 4.789 -9.859 1.00 86.62 86 VAL A O 1
ATOM 642 N N . LYS A 1 87 ? 5.663 5.356 -8.375 1.00 82.12 87 LYS A N 1
ATOM 643 C CA . LYS A 1 87 ? 6.696 5.600 -9.381 1.00 82.12 87 LYS A CA 1
ATOM 644 C C . LYS A 1 87 ? 7.406 4.313 -9.758 1.00 82.12 87 LYS A C 1
ATOM 646 O O . LYS A 1 87 ? 7.772 3.542 -8.878 1.00 82.12 87 LYS A O 1
ATOM 651 N N . HIS A 1 88 ? 7.687 4.131 -11.038 1.00 76.94 88 HIS A N 1
ATOM 652 C CA . HIS A 1 88 ? 8.481 3.034 -11.587 1.00 76.94 88 HIS A CA 1
ATOM 653 C C . HIS A 1 88 ? 9.376 3.606 -12.695 1.00 76.94 88 HIS A C 1
ATOM 655 O O . HIS A 1 88 ? 8.970 3.837 -13.835 1.00 76.94 88 HIS A O 1
ATOM 661 N N . GLY A 1 89 ? 10.610 3.953 -12.319 1.00 75.81 89 GLY A N 1
ATOM 662 C CA . GLY A 1 89 ? 11.510 4.730 -13.171 1.00 75.81 89 GLY A CA 1
ATOM 663 C C . GLY A 1 89 ? 10.967 6.133 -13.478 1.00 75.81 89 GLY A C 1
ATOM 664 O O . GLY A 1 89 ? 10.857 6.967 -12.582 1.00 75.81 89 GLY A O 1
ATOM 665 N N . LEU A 1 90 ? 10.677 6.395 -14.757 1.00 73.94 90 LEU A N 1
ATOM 666 C CA . LEU A 1 90 ? 10.125 7.667 -15.257 1.00 73.94 90 LEU A CA 1
ATOM 667 C C . LEU A 1 90 ? 8.602 7.644 -15.432 1.00 73.94 90 LEU A C 1
ATOM 669 O O . LEU A 1 90 ? 8.029 8.642 -15.868 1.00 73.94 90 LEU A O 1
ATOM 673 N N . VAL A 1 91 ? 7.970 6.505 -15.162 1.00 79.75 91 VAL A N 1
ATOM 674 C CA . VAL A 1 91 ? 6.530 6.333 -15.302 1.00 79.75 91 VAL A CA 1
ATOM 675 C C . VAL A 1 91 ? 5.905 6.412 -13.914 1.00 79.75 91 VAL A C 1
ATOM 677 O O . VAL A 1 91 ? 6.472 5.925 -12.931 1.00 79.75 91 VAL A O 1
ATOM 680 N N . ASP A 1 92 ? 4.753 7.063 -13.848 1.00 83.69 92 ASP A N 1
ATOM 681 C 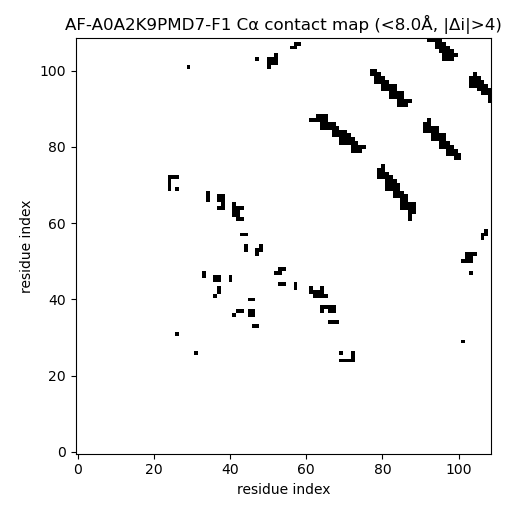CA . ASP A 1 92 ? 3.895 7.104 -12.676 1.00 83.69 92 ASP A CA 1
ATOM 682 C C . ASP A 1 92 ? 2.674 6.227 -12.990 1.00 83.69 92 ASP A C 1
ATOM 684 O O . ASP A 1 92 ? 2.053 6.391 -14.043 1.00 83.69 92 ASP A O 1
ATOM 688 N N . SER A 1 93 ? 2.342 5.300 -12.095 1.00 84.69 93 SER A N 1
ATOM 689 C CA . SER A 1 93 ? 1.145 4.461 -12.184 1.00 84.69 93 SER A CA 1
ATOM 690 C C . SER A 1 93 ? 0.218 4.765 -11.023 1.00 84.69 93 SER A C 1
ATOM 692 O O . SER A 1 93 ? 0.660 4.831 -9.874 1.00 84.69 93 SER A O 1
ATOM 694 N N . ASP A 1 94 ? -1.065 4.927 -11.316 1.00 87.75 94 ASP A N 1
ATOM 695 C CA . ASP A 1 94 ? -2.088 5.023 -10.286 1.00 87.75 94 ASP A CA 1
ATOM 696 C C . ASP A 1 94 ? -2.624 3.625 -9.982 1.00 87.75 94 ASP A C 1
ATOM 698 O O . ASP A 1 94 ? -2.894 2.847 -10.889 1.00 87.75 94 ASP A O 1
ATOM 702 N N . ILE A 1 95 ? -2.738 3.307 -8.696 1.00 87.94 95 ILE A N 1
ATOM 703 C CA . ILE A 1 95 ? -3.314 2.056 -8.211 1.00 87.94 95 ILE A CA 1
ATOM 704 C C . ILE A 1 95 ? -4.298 2.339 -7.086 1.00 87.94 95 ILE A C 1
ATOM 706 O O . ILE A 1 95 ? -4.140 3.285 -6.315 1.00 87.94 95 ILE A O 1
ATOM 710 N N . ASN A 1 96 ? -5.285 1.471 -6.930 1.00 91.00 96 ASN A N 1
ATOM 711 C CA . ASN A 1 96 ? -6.199 1.465 -5.803 1.00 91.00 96 ASN A CA 1
ATOM 712 C C . ASN A 1 96 ? -5.934 0.255 -4.913 1.00 91.00 96 ASN A C 1
ATOM 714 O O . ASN A 1 96 ? -5.932 -0.883 -5.373 1.00 91.00 96 ASN A O 1
ATOM 718 N N . VAL A 1 97 ? -5.748 0.504 -3.618 1.00 91.81 97 VAL A N 1
ATOM 719 C CA . VAL A 1 97 ? -5.522 -0.531 -2.605 1.00 91.81 97 VAL A CA 1
ATOM 720 C C . VAL A 1 97 ? -6.650 -0.471 -1.591 1.00 91.81 97 VAL A C 1
ATOM 722 O O . VAL A 1 97 ? -6.783 0.509 -0.855 1.00 91.81 97 VAL A O 1
ATOM 725 N N . CYS A 1 98 ? -7.466 -1.520 -1.545 1.00 93.25 98 CYS A N 1
ATOM 726 C CA . CYS A 1 98 ? -8.579 -1.623 -0.610 1.00 93.25 98 CYS A CA 1
ATOM 727 C C . CYS A 1 98 ? -8.246 -2.548 0.555 1.00 93.25 98 CYS A C 1
ATOM 729 O O . CYS A 1 98 ? -7.746 -3.661 0.381 1.00 93.25 98 CYS A O 1
ATOM 731 N N . TRP A 1 99 ? -8.603 -2.083 1.744 1.00 94.38 99 TRP A N 1
ATOM 732 C CA . TRP A 1 99 ? -8.408 -2.751 3.018 1.00 94.38 99 TRP A CA 1
ATOM 733 C C . TRP A 1 99 ? -9.747 -3.102 3.644 1.00 94.38 99 TRP A C 1
ATOM 735 O O . TRP A 1 99 ? -10.697 -2.327 3.551 1.00 94.38 99 TRP A O 1
ATOM 745 N N . GLU A 1 100 ? -9.801 -4.233 4.337 1.00 93.56 100 GLU A N 1
ATOM 746 C CA . GLU A 1 100 ? -10.871 -4.564 5.275 1.00 93.56 100 GLU A CA 1
ATOM 747 C C . GLU A 1 100 ? -10.231 -5.033 6.585 1.00 93.56 100 GLU A C 1
ATOM 749 O O . GLU A 1 100 ? -9.574 -6.077 6.652 1.00 93.56 100 GLU A O 1
ATOM 754 N N . GLY A 1 101 ? -10.347 -4.210 7.630 1.00 89.69 101 GLY A N 1
ATOM 755 C CA . GLY A 1 101 ? -9.526 -4.368 8.830 1.00 89.69 101 GLY A CA 1
ATOM 756 C C . GLY A 1 101 ? -8.031 -4.243 8.506 1.00 89.69 101 GLY A C 1
ATOM 757 O O . GLY A 1 101 ? -7.616 -3.291 7.856 1.00 89.69 101 GLY A O 1
ATOM 758 N N . ALA A 1 102 ? -7.225 -5.215 8.943 1.00 89.38 102 ALA A N 1
ATOM 759 C CA . ALA A 1 102 ? -5.767 -5.219 8.758 1.00 89.38 102 ALA A CA 1
ATOM 760 C C . ALA A 1 102 ? -5.284 -6.001 7.517 1.00 89.38 102 ALA A C 1
ATOM 762 O O . ALA A 1 102 ? -4.105 -6.344 7.424 1.00 89.38 102 ALA A O 1
ATOM 763 N N . LYS A 1 103 ? -6.191 -6.338 6.592 1.00 92.19 103 LYS A N 1
ATOM 764 C CA . LYS A 1 103 ? -5.892 -7.141 5.400 1.00 92.19 103 LYS A CA 1
ATOM 765 C C . LYS A 1 103 ? -6.155 -6.352 4.129 1.00 92.19 103 LYS A C 1
ATOM 767 O O . LYS A 1 103 ? -7.166 -5.653 4.035 1.00 92.19 103 LYS A O 1
ATOM 772 N N . ILE A 1 104 ? -5.282 -6.535 3.144 1.00 92.12 104 ILE A N 1
ATOM 773 C CA . ILE A 1 104 ? -5.528 -6.075 1.778 1.00 92.12 104 ILE A CA 1
ATOM 774 C C . ILE A 1 104 ? -6.500 -7.059 1.130 1.00 92.12 104 ILE A C 1
ATOM 776 O O . ILE A 1 104 ? -6.290 -8.269 1.180 1.00 92.12 104 ILE A O 1
ATOM 780 N N . ILE A 1 105 ? -7.568 -6.532 0.541 1.00 91.81 105 ILE A N 1
ATOM 781 C CA . ILE A 1 105 ? -8.609 -7.321 -0.132 1.00 91.81 105 ILE A CA 1
ATOM 782 C C . ILE A 1 105 ? -8.640 -7.103 -1.644 1.00 91.81 105 ILE A C 1
ATOM 784 O O . ILE A 1 105 ? -9.314 -7.852 -2.338 1.00 91.81 105 ILE A O 1
ATOM 788 N N . SER A 1 106 ? -7.981 -6.057 -2.147 1.00 89.56 106 SER A N 1
ATOM 789 C CA . SER A 1 106 ? -7.936 -5.741 -3.575 1.00 89.56 106 SER A CA 1
ATOM 790 C C . SER A 1 106 ? -6.785 -4.788 -3.867 1.00 89.56 106 SER A C 1
ATOM 792 O O . SER A 1 106 ? -6.610 -3.802 -3.145 1.00 89.56 106 SER A O 1
ATOM 794 N N . ILE A 1 107 ? -6.069 -5.048 -4.959 1.00 88.62 107 ILE A N 1
ATOM 795 C CA . ILE A 1 107 ? -5.145 -4.108 -5.598 1.00 88.62 107 ILE A CA 1
ATOM 796 C C . ILE A 1 107 ? -5.522 -4.035 -7.077 1.00 88.62 107 ILE A C 1
ATOM 798 O O . ILE A 1 107 ? -5.531 -5.059 -7.752 1.00 88.62 107 ILE A O 1
ATOM 802 N N . THR A 1 108 ? -5.860 -2.849 -7.575 1.00 87.19 108 THR A N 1
ATOM 803 C CA . THR A 1 108 ? -6.219 -2.631 -8.988 1.00 87.19 108 THR A CA 1
ATOM 804 C C . THR A 1 108 ? -5.493 -1.418 -9.548 1.00 87.19 108 THR A C 1
ATOM 806 O O . THR A 1 108 ? -5.085 -0.554 -8.778 1.00 87.19 108 THR A O 1
ATOM 809 N N . GLU A 1 109 ? -5.371 -1.337 -10.870 1.00 81.00 109 GLU A N 1
ATOM 810 C CA . GLU A 1 109 ? -4.973 -0.112 -11.587 1.00 81.00 109 GLU A CA 1
ATOM 811 C C . GLU A 1 109 ? -6.192 0.803 -11.766 1.00 81.00 109 GLU A C 1
ATOM 813 O O . GLU A 1 109 ? -7.272 0.275 -12.128 1.00 81.00 109 GLU A O 1
#

Sequence (109 aa):
MKKSSLLLSSLILTICLFVSCGSSTEVSPEMQGFITAISSTKSIDKAAEKYGYSNDEIPLGYYELGEAKVTSSTVQGTKTCYALNVKHGLVDSDINVCWEGAKIISITE

pLDDT: mean 76.51, std 17.58, range [39.03, 94.56]

Organism: NCBI:txid1803846

Solvent-accessible surface area (backbone atoms only — not comparable to full-atom values): 6730 Å² total; per-residue (Å²): 138,86,78,90,82,88,82,91,83,82,87,85,83,86,77,82,78,78,77,86,73,78,91,70,66,83,70,53,73,67,56,53,49,38,40,51,32,24,51,72,67,24,22,57,58,73,26,36,46,79,35,71,34,72,72,89,67,55,74,91,78,50,73,56,32,50,56,61,42,80,75,42,67,50,77,59,89,78,29,43,33,31,36,29,40,35,28,41,83,94,45,77,43,62,34,38,44,28,26,47,81,87,28,52,77,46,64,45,112

Mean predicted aligned error: 12.01 Å

Nearest PDB structures (foldseek):
  6w90-assembly1_A  TM=6.464E-01  e=6.732E-02  synthetic construct
  5tph-assembly1_A  TM=7.909E-01  e=1.479E-01  synthetic construct
  5u35-assembly1_B  TM=7.810E-01  e=5.272E-01  synthetic construct
  5trv-assembly1_A  TM=4.906E-01  e=1.479E-01  synthetic construct
  6w3w-assembly1_A  TM=7.430E-01  e=7.581E-01  synthetic construct

=== Feature glossary ===
Annotated list of the representations used here:

Nearest PDB structures. The Foldseek neighbor list gives the closest experimentally determined structures in the PDB, ranked by structural alignment. TM-score near 1 means near-identical fold; near 0.3 means only rough topology match. This is how one finds what a novel AlphaFold prediction most resembles in the solved-structure universe.

Folds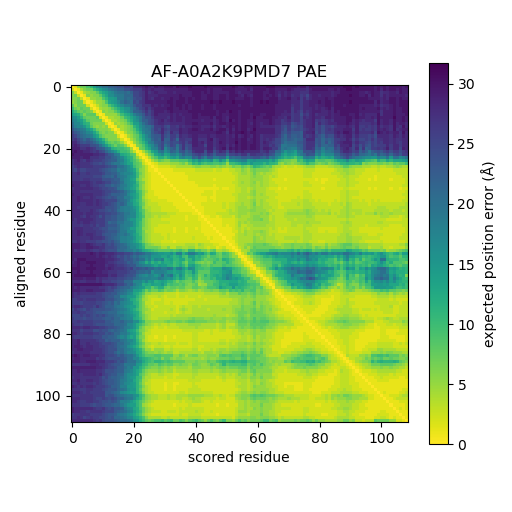eek 3Di. Foldseek's 3Di representation compresses backbone geometry into a per-residue letter drawn from a learned twenty-state alphabet. It captures the tertiary interaction pattern around each residue — which residues are packed against it in space, regardless of where they are in sequence.

Radius of gyration, Cα contacts, bounding box. Radius of gyration (Rg) is the root-mean-square distance of Cα atoms from their centroid — a single number for overall size and compactness. A globular domain of N residues has Rg ≈ 2.2·N^0.38 Å; an extended or disordered chain has a much larger Rg. The Cα contact count is the number of residue pairs whose Cα atoms are within 8 Å and are more than four positions apart in sequence — a standard proxy for tertiary packing density. The bounding box is the smallest axis-aligned box enclosing all Cα atoms.

InterPro / GO / CATH / organism. The annotation block draws on four external resources. InterPro: which protein families and domains the sequence belongs to. GO: standardized terms for what the protein does, what process it participates in, and where in the cell it acts. CATH: which structural fold it has in the CATH hierarchy. Organism: the species of origin.

mmCIF coordinates. The mmCIF block holds the 3D Cartesian coordinates of each backbone atom (N, Cα, C, O) in ångströms. mmCIF is the PDB's canonical archive format — a tagged-loop text representation of the atomic model.

pLDDT. pLDDT is the predicted lDDT-Cα score: AlphaFold's confidence that the local environment of each residue (all inter-atomic distances within 15 Å) is correctly placed. It is a per-residue number between 0 and 100, with higher meaning more reliable.

Backbone torsions (φ/ψ). φ (phi) and ψ (psi) are the two rotatable backbone dihedrals per residue: φ is the C(i-1)–N–Cα–C torsion, ψ is the N–Cα–C–N(i+1) torsion, both in degrees on (−180°, 180°]. α-helical residues cluster near (−60°, −45°); β-strand residues near (−120°, +130°). A Ramachandran plot is simply a scatter of (φ, ψ) for every residue.

B-factor. For experimental (PDB) structures, the B-factor (temperature factor) quantifies the positional spread of each atom in the crystal — a combination of thermal vibration and static disorder — in units of Å². High B-factors mark flexible loops or poorly resolved regions; low B-factors mark the rigid, well-ordered core.

Secondary structure (3-state, P-SEA). SS3 is a coarse helix/strand/coil call (letters a/b/c) made by the P-SEA algorithm from inter-Cα distances and dihedrals. It is less detailed than DSSP but needs only Cα positions.

Predicted aligned error. Predicted aligned error is AlphaFold's pairwise confidence. Unlike pLDDT (per-residue), PAE is per-residue-pair and captures whether two parts of the structure are correctly placed relative to each other. Units are ångströms of expected positional error.

Solvent-accessible surface area. Solvent-accessible surface area (SASA) is the area in Å² traced out by the centre of a 1.4 Å probe sphere (a water molecule) rolled over the protein's van der Waals surface (Shrake–Rupley / Lee–Richards construction). Buried residues have near-zero SASA; fully exposed residues can exceed 200 Å². The total SASA scales roughly with the number of surface residues.

Secondary structure (8-state, DSSP). The SS8 string is DSSP's per-residue secondary-structure call. α-helix (H) means an i→i+4 H-bond ladder; β-strand (E) means the residue participates in a β-sheet; 3₁₀ (G) and π (I) are tighter and wider helices; T/S are turns/bends; '-' is loop.

Rendered structure images. Structure images are PyMOL renders from six orthogonal camera directions. Cartoon representation draws helices as coils and strands as arrows; sticks shows the backbone as bonds; surface shows the solvent-excluded envelope. Rainbow coloring maps sequence position to hue (blue→red, N→C); chain coloring assigns a distinct color per polypeptide.

Sequence. The amino-acid sequence is the protein's primary structure: the linear order of residues from the N-terminus to the C-terminus, written in one-letter code. Everything else here — the 3D coordinates, the secondary structure, the domain annotations — is ultimately a consequence of this string.

Contact-map, Ramachandran, and PAE plots. Three diagnostic plots accompany the record. The Cα contact map visualizes the tertiary structure as a 2D adjacency matrix (8 Å cutoff, sequence-local contacts suppressed). The Ramachandran plot shows the distribution of backbone (φ, ψ) torsions, with points in the α and β basins reflecting secondary structure content. The PAE plot shows AlphaFold's inter-residue confidence as a color matrix.